Protein AF-A0A958B1C1-F1 (afdb_monomer)

Secondary structure (DSSP, 8-state):
-HHHHHHHHHHHHHHHH-HHHHIIIIIHHHHHHHHHHHHHHHHTT-TT--GGGGTS---SS---EEEE-TT-------GGGTTTEEEESSHHHHHHT-

Mean predicted aligned error: 15.44 Å

Foldseek 3Di:
DVVVVVVVVVVVVVLVPDPVNCCVVPVVVVVVVCVVVVQVVVCVVDPDDRPPCVPDNDPDDLPQDEDEDPPCPDPDDPPVCPVNYDYDPDDVRVVVVD

Structure (mmCIF, N/CA/C/O backbone):
data_AF-A0A958B1C1-F1
#
_entry.id   AF-A0A958B1C1-F1
#
loop_
_atom_site.group_PDB
_atom_site.id
_atom_site.type_symbol
_atom_site.label_atom_id
_atom_site.label_alt_id
_atom_site.label_comp_id
_atom_site.label_asym_id
_atom_site.label_entity_id
_atom_site.label_seq_id
_atom_site.pdbx_PDB_ins_code
_atom_site.Cartn_x
_atom_site.Cartn_y
_atom_site.Cartn_z
_atom_site.occupancy
_atom_site.B_iso_or_equiv
_atom_site.auth_seq_id
_atom_site.auth_comp_id
_atom_site.auth_asym_id
_atom_site.auth_atom_id
_atom_site.pdbx_PDB_model_num
ATOM 1 N N . MET A 1 1 ? -26.294 -7.050 31.995 1.00 61.44 1 MET A N 1
ATOM 2 C CA . MET A 1 1 ? -25.567 -6.689 30.752 1.00 61.44 1 MET A CA 1
ATOM 3 C C . MET A 1 1 ? -25.138 -5.216 30.670 1.00 61.44 1 MET A C 1
ATOM 5 O O . MET A 1 1 ? -24.229 -4.923 29.910 1.00 61.44 1 MET A O 1
ATOM 9 N N . HIS A 1 2 ? -25.700 -4.301 31.475 1.00 73.69 2 HIS A N 1
ATOM 10 C CA . HIS A 1 2 ? -25.393 -2.857 31.438 1.00 73.69 2 HIS A CA 1
ATOM 11 C C . HIS A 1 2 ? -23.910 -2.498 31.701 1.00 73.69 2 HIS A C 1
ATOM 13 O O . HIS A 1 2 ? -23.371 -1.555 31.122 1.00 73.69 2 HIS A O 1
ATOM 19 N N . ASN A 1 3 ? -23.222 -3.292 32.527 1.00 84.00 3 ASN A N 1
ATOM 20 C CA . ASN A 1 3 ? -21.811 -3.066 32.857 1.00 84.00 3 ASN A CA 1
ATOM 21 C C . ASN A 1 3 ? -20.888 -3.334 31.659 1.00 84.00 3 ASN A C 1
ATOM 23 O O . ASN A 1 3 ? -19.917 -2.614 31.463 1.00 84.00 3 ASN A O 1
ATOM 27 N N . ILE A 1 4 ? -21.224 -4.319 30.817 1.00 89.25 4 ILE A N 1
ATOM 28 C CA . ILE A 1 4 ? -20.438 -4.668 29.623 1.00 89.25 4 ILE A CA 1
ATOM 29 C C . ILE A 1 4 ? -20.470 -3.513 28.622 1.00 89.25 4 ILE A C 1
ATOM 31 O O . ILE A 1 4 ? -19.432 -3.105 28.116 1.00 89.25 4 ILE A O 1
ATOM 35 N N . THR A 1 5 ? -21.645 -2.928 28.385 1.00 91.44 5 THR A N 1
ATOM 36 C CA . THR A 1 5 ? -21.790 -1.769 27.491 1.00 91.44 5 THR A CA 1
ATOM 37 C C . THR A 1 5 ? -21.043 -0.537 27.995 1.00 91.44 5 THR A C 1
ATOM 39 O O . THR A 1 5 ? -20.508 0.227 27.192 1.00 91.44 5 THR A O 1
ATOM 42 N N . LEU A 1 6 ? -20.968 -0.348 29.315 1.00 93.81 6 LEU A N 1
ATOM 43 C CA . LEU A 1 6 ? -20.247 0.773 29.916 1.00 93.81 6 LEU A CA 1
ATOM 44 C C . LEU A 1 6 ? -18.730 0.611 29.746 1.00 93.81 6 LEU A C 1
ATOM 46 O O . LEU A 1 6 ? -18.063 1.549 29.307 1.00 93.81 6 LEU A O 1
ATOM 50 N N . VAL A 1 7 ? -18.209 -0.591 30.011 1.00 93.75 7 VAL A N 1
ATOM 51 C CA . VAL A 1 7 ? -16.792 -0.926 29.796 1.00 93.75 7 VAL A CA 1
ATOM 52 C C . VAL A 1 7 ? -16.427 -0.814 28.317 1.00 93.75 7 VAL A C 1
ATOM 54 O O . VAL A 1 7 ? -15.465 -0.130 27.982 1.00 93.75 7 VAL A O 1
ATOM 57 N N . LEU A 1 8 ? -17.243 -1.376 27.420 1.00 94.38 8 LEU A N 1
ATOM 58 C CA . LEU A 1 8 ? -17.005 -1.322 25.977 1.00 94.38 8 LEU A CA 1
ATOM 59 C C . LEU A 1 8 ? -16.928 0.122 25.464 1.00 94.38 8 LEU A C 1
ATOM 61 O O . LEU A 1 8 ? -16.018 0.477 24.717 1.00 94.38 8 LEU A O 1
ATOM 65 N N . ARG A 1 9 ? -17.852 0.990 25.897 1.00 94.50 9 ARG A N 1
ATOM 66 C CA . ARG A 1 9 ? -17.835 2.409 25.518 1.00 94.50 9 ARG A CA 1
ATOM 67 C C . ARG A 1 9 ? -16.567 3.108 26.008 1.00 94.50 9 ARG A C 1
ATOM 69 O O . ARG A 1 9 ? -16.014 3.935 25.283 1.00 94.50 9 ARG A O 1
ATOM 76 N N . HIS A 1 10 ? -16.111 2.786 27.218 1.00 95.56 10 HIS A N 1
ATOM 77 C CA . HIS A 1 10 ? -14.879 3.341 27.769 1.00 95.56 10 HIS A CA 1
ATOM 78 C C . HIS A 1 10 ? -13.643 2.870 26.990 1.00 95.56 10 HIS A C 1
ATOM 80 O O . HIS A 1 10 ? -12.800 3.689 26.620 1.00 95.56 10 HIS A O 1
ATOM 86 N N . GLU A 1 11 ? -13.548 1.581 26.6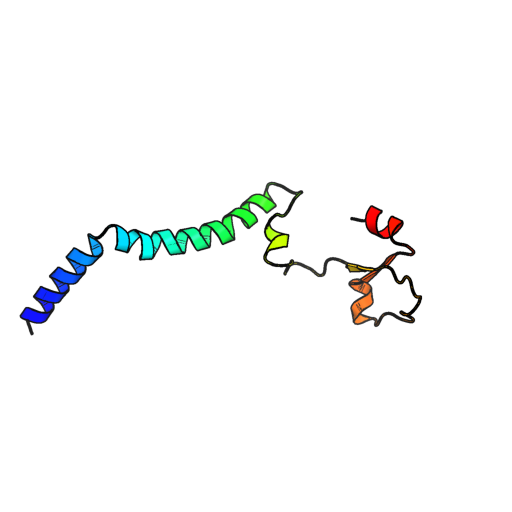74 1.00 95.06 11 GLU A N 1
ATOM 87 C CA . GLU A 1 11 ? -12.424 1.029 25.911 1.00 95.06 11 GLU A CA 1
ATOM 88 C C . GLU A 1 11 ? -12.367 1.546 24.473 1.00 95.06 11 GLU A C 1
ATOM 90 O O . GLU A 1 11 ? -11.291 1.915 24.000 1.00 95.06 11 GLU A O 1
ATOM 95 N N . ILE A 1 12 ? -13.508 1.666 23.790 1.00 95.06 12 ILE A N 1
ATOM 96 C CA . ILE A 1 12 ? -13.559 2.262 22.448 1.0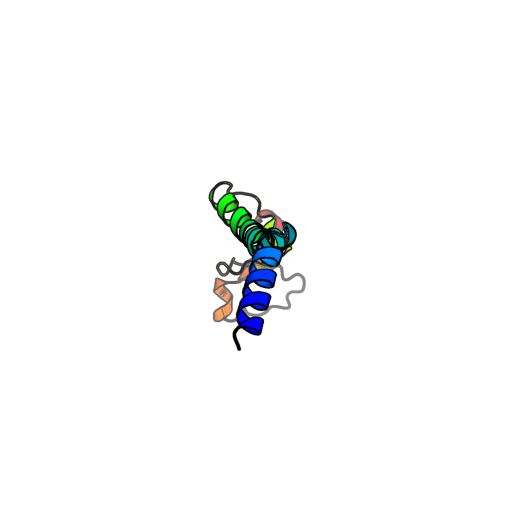0 95.06 12 ILE A CA 1
ATOM 97 C C . ILE A 1 12 ? -13.109 3.725 22.511 1.00 95.06 12 ILE A C 1
ATOM 99 O O . ILE A 1 12 ? -12.236 4.137 21.747 1.00 95.06 12 ILE A O 1
ATOM 103 N N . ALA A 1 13 ? -13.643 4.515 23.449 1.00 95.44 13 ALA A N 1
ATOM 104 C CA . ALA A 1 13 ? -13.288 5.928 23.574 1.00 95.44 13 ALA A CA 1
ATOM 105 C C . ALA A 1 13 ? -11.802 6.132 23.913 1.00 95.44 13 ALA A C 1
ATOM 107 O O . ALA A 1 13 ? -11.157 7.039 23.384 1.00 95.44 13 ALA A O 1
ATOM 108 N N . THR A 1 14 ? -11.244 5.295 24.788 1.00 95.31 14 THR A N 1
ATOM 109 C CA . THR A 1 14 ? -9.823 5.360 25.155 1.00 95.31 14 THR A CA 1
ATOM 110 C C . THR A 1 14 ? -8.917 4.867 24.031 1.00 95.31 14 THR A C 1
ATOM 112 O O . THR A 1 14 ? -7.870 5.469 23.807 1.00 95.31 14 THR A O 1
ATOM 115 N N . THR A 1 15 ? -9.322 3.847 23.275 1.00 94.50 15 THR A N 1
ATOM 116 C CA . THR A 1 15 ? -8.572 3.331 22.120 1.00 94.50 15 THR A CA 1
ATOM 117 C C . THR A 1 15 ? -8.545 4.337 20.973 1.00 94.50 15 THR A C 1
ATOM 119 O O . THR A 1 15 ? -7.465 4.672 20.491 1.00 94.50 15 THR A O 1
ATOM 122 N N . LEU A 1 16 ? -9.694 4.919 20.613 1.00 94.75 16 LEU A N 1
ATOM 123 C CA . LEU A 1 16 ? -9.786 5.951 19.573 1.00 94.75 16 LEU A CA 1
ATOM 124 C C . LEU A 1 16 ? -9.069 7.259 19.951 1.00 94.75 16 LEU A C 1
ATOM 126 O O . LEU A 1 16 ? -8.698 8.028 19.069 1.00 94.75 16 LEU A O 1
ATOM 130 N N . ARG A 1 17 ? -8.843 7.537 21.243 1.00 94.94 17 ARG A N 1
ATOM 131 C CA . ARG A 1 17 ? -8.040 8.695 21.690 1.00 94.94 17 ARG A CA 1
ATOM 132 C C . ARG A 1 17 ? -6.531 8.468 21.590 1.00 94.94 17 ARG A C 1
ATOM 134 O O . ARG A 1 17 ? -5.779 9.442 21.651 1.00 94.94 17 ARG A O 1
ATOM 141 N N . LYS A 1 18 ? -6.058 7.224 21.450 1.00 95.81 18 LYS A N 1
ATOM 142 C CA . LYS A 1 18 ? -4.622 6.948 21.305 1.00 95.81 18 LYS A CA 1
ATOM 143 C C . LYS A 1 18 ? -4.160 7.396 19.921 1.00 95.81 18 LYS A C 1
ATOM 145 O O . LYS A 1 18 ? -4.675 6.943 18.906 1.00 95.81 18 LYS A O 1
ATOM 150 N N . ARG A 1 19 ? -3.132 8.248 19.869 1.00 93.12 19 ARG A N 1
ATOM 151 C CA . ARG A 1 19 ? -2.534 8.703 18.597 1.00 93.12 19 ARG A CA 1
ATOM 152 C C . ARG A 1 19 ? -2.018 7.537 17.748 1.00 93.12 19 ARG A C 1
ATOM 154 O O . ARG A 1 19 ? -2.172 7.554 16.533 1.00 93.12 19 ARG A O 1
ATOM 161 N N . SER A 1 20 ? -1.458 6.510 18.393 1.00 94.62 20 SER A N 1
ATOM 162 C CA . SER A 1 20 ? -0.959 5.310 17.715 1.00 94.62 20 SER A CA 1
ATOM 163 C C . SER A 1 20 ? -2.052 4.549 16.967 1.00 94.62 20 SER A C 1
ATOM 165 O O . SER A 1 20 ? -1.773 4.041 15.889 1.00 94.62 20 SER A O 1
ATOM 167 N N . PHE A 1 21 ? -3.292 4.531 17.475 1.00 95.88 21 PHE A N 1
ATOM 168 C CA . PHE A 1 21 ? -4.416 3.865 16.813 1.00 95.88 21 PHE A CA 1
ATOM 169 C C . PHE A 1 21 ? -4.667 4.446 15.417 1.00 95.88 21 PHE A C 1
ATOM 171 O O . PHE A 1 21 ? -4.800 3.704 14.448 1.00 95.88 21 PHE A O 1
ATOM 178 N N . TRP A 1 22 ? -4.674 5.775 15.292 1.00 96.25 22 TRP A N 1
ATOM 179 C CA . TRP A 1 22 ? -4.872 6.446 14.004 1.00 96.25 22 TRP A CA 1
ATOM 180 C C . TRP A 1 22 ? -3.684 6.262 13.065 1.00 96.25 22 TRP A C 1
ATOM 182 O O . TRP A 1 22 ? -3.870 6.080 11.862 1.00 96.25 22 TRP A O 1
ATOM 192 N N . PHE A 1 23 ? -2.468 6.256 13.616 1.00 96.00 23 PHE A N 1
ATOM 193 C CA . PHE A 1 23 ? -1.270 6.004 12.829 1.00 96.00 23 PHE A CA 1
ATOM 194 C C . PHE A 1 23 ? -1.298 4.608 12.195 1.00 96.00 23 PHE A C 1
ATOM 196 O O . PHE A 1 23 ? -1.141 4.479 10.986 1.00 96.00 23 PHE A O 1
ATOM 203 N N . THR A 1 24 ? -1.562 3.562 12.976 1.00 95.44 24 THR A N 1
ATOM 204 C CA . THR A 1 24 ? -1.539 2.187 12.456 1.00 95.44 24 THR A CA 1
ATOM 205 C C . THR A 1 24 ? -2.757 1.857 11.600 1.00 95.44 24 THR A C 1
ATOM 207 O O . THR A 1 24 ? -2.634 1.087 10.656 1.00 95.44 24 THR A O 1
ATOM 210 N N . THR A 1 25 ? -3.924 2.430 11.907 1.00 95.56 25 THR A N 1
ATOM 211 C CA . THR A 1 25 ? -5.176 2.108 11.199 1.00 95.56 25 THR A CA 1
ATOM 212 C C . THR A 1 25 ? -5.310 2.856 9.876 1.00 95.56 25 THR A C 1
ATOM 214 O O . THR A 1 25 ? -5.858 2.306 8.928 1.00 95.56 25 THR A O 1
ATOM 217 N N . PHE A 1 26 ? -4.816 4.095 9.789 1.00 96.75 26 PHE A N 1
ATOM 218 C CA . PHE A 1 26 ? -4.998 4.930 8.597 1.00 96.75 26 PHE A CA 1
ATOM 219 C C . PHE A 1 26 ? -3.683 5.343 7.958 1.00 96.75 26 PHE A C 1
ATOM 221 O O . PHE A 1 26 ? -3.499 5.125 6.765 1.00 96.75 26 PHE A O 1
ATOM 228 N N . VAL A 1 27 ? -2.760 5.919 8.733 1.00 96.25 27 VAL A N 1
ATOM 229 C CA . VAL A 1 27 ? -1.517 6.466 8.166 1.00 96.25 27 VAL A CA 1
ATOM 230 C C . VAL A 1 27 ? -0.678 5.357 7.543 1.00 96.25 27 VAL A C 1
ATOM 232 O O . VAL A 1 27 ? -0.241 5.500 6.410 1.00 96.25 27 VAL A O 1
ATOM 235 N N . PHE A 1 28 ? -0.494 4.234 8.234 1.00 96.50 28 PHE A N 1
ATOM 236 C CA . PHE A 1 28 ? 0.330 3.135 7.740 1.00 96.50 28 PHE A CA 1
ATOM 237 C C . PHE A 1 28 ? -0.214 2.504 6.439 1.00 96.50 28 PHE A C 1
ATOM 239 O O . PHE A 1 28 ? 0.540 2.454 5.465 1.00 96.50 28 PHE A O 1
ATOM 246 N N . PRO A 1 29 ? -1.503 2.117 6.332 1.00 94.94 29 PRO A N 1
ATOM 247 C CA . PRO A 1 29 ? -2.068 1.662 5.060 1.00 94.94 29 PRO A CA 1
ATOM 248 C C . PRO A 1 29 ? -2.006 2.718 3.952 1.00 94.94 29 PRO A C 1
ATOM 250 O O . PRO A 1 29 ? -1.707 2.390 2.804 1.00 94.94 29 PRO A O 1
ATOM 253 N N . LEU A 1 30 ? -2.251 3.989 4.283 1.00 97.12 30 LEU A N 1
ATOM 254 C CA . LEU A 1 30 ? -2.212 5.074 3.304 1.00 97.12 30 LEU A CA 1
ATOM 255 C C . LEU A 1 30 ? -0.791 5.334 2.802 1.00 97.12 30 LEU A C 1
ATOM 257 O O . LEU A 1 30 ? -0.622 5.627 1.626 1.00 97.12 30 LEU A O 1
ATOM 261 N N . LEU A 1 31 ? 0.229 5.170 3.649 1.00 95.94 31 LEU A N 1
ATOM 262 C CA . LEU A 1 31 ? 1.628 5.225 3.229 1.00 95.94 31 LEU A CA 1
ATOM 263 C C . LEU A 1 31 ? 1.949 4.115 2.232 1.00 95.94 31 LEU A C 1
ATOM 265 O O . LEU A 1 31 ? 2.529 4.410 1.195 1.00 95.94 31 LEU A O 1
ATOM 269 N N . ILE A 1 32 ? 1.541 2.870 2.497 1.00 93.69 32 ILE A N 1
ATOM 270 C CA . ILE A 1 32 ? 1.740 1.756 1.551 1.00 93.69 32 ILE A CA 1
ATOM 271 C C . ILE A 1 32 ? 1.090 2.083 0.202 1.00 93.69 32 ILE A C 1
ATOM 273 O O . ILE A 1 32 ? 1.730 1.955 -0.842 1.00 93.69 32 ILE A O 1
ATOM 277 N N . LEU A 1 33 ? -0.157 2.562 0.224 1.00 93.00 33 LEU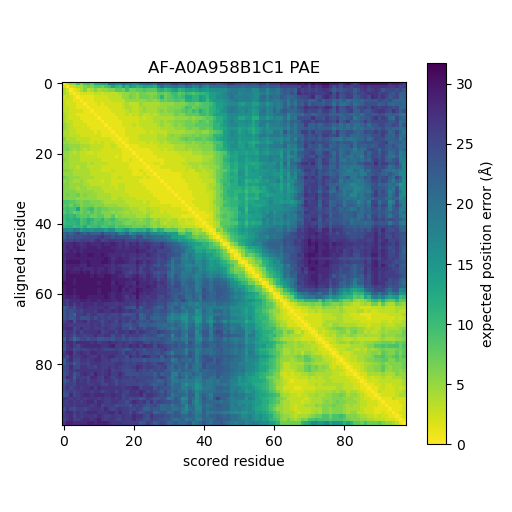 A N 1
ATOM 278 C CA . LEU A 1 33 ? -0.865 2.971 -0.986 1.00 93.00 33 LEU A CA 1
ATOM 279 C C . LEU A 1 33 ? -0.134 4.118 -1.700 1.00 93.00 33 LEU A C 1
ATOM 281 O O . LEU A 1 33 ? 0.078 4.058 -2.905 1.00 93.00 33 LEU A O 1
ATOM 285 N N . ALA A 1 34 ? 0.299 5.138 -0.962 1.00 91.69 34 ALA A N 1
ATOM 286 C CA . ALA A 1 34 ? 1.035 6.268 -1.508 1.00 91.69 34 ALA A CA 1
ATOM 287 C C . ALA A 1 34 ? 2.341 5.813 -2.172 1.00 91.69 34 ALA A C 1
ATOM 289 O O . ALA A 1 34 ? 2.586 6.172 -3.316 1.00 91.69 34 ALA A O 1
ATOM 290 N N . PHE A 1 35 ? 3.140 4.966 -1.522 1.00 91.75 35 PHE A N 1
ATOM 291 C CA . PHE A 1 35 ? 4.370 4.432 -2.114 1.00 91.75 35 PHE A CA 1
ATOM 292 C C . PHE A 1 35 ? 4.119 3.561 -3.348 1.00 91.75 35 PHE A C 1
ATOM 294 O O . PHE A 1 35 ? 4.957 3.541 -4.242 1.00 91.75 35 PHE A O 1
ATOM 301 N N . SER A 1 36 ? 2.973 2.881 -3.429 1.00 86.56 36 SER A N 1
ATOM 302 C CA . SER A 1 36 ? 2.607 2.102 -4.614 1.00 86.56 36 SER A CA 1
ATOM 303 C C . SER A 1 36 ? 2.117 2.971 -5.778 1.00 86.56 36 SER A C 1
ATOM 305 O O . SER A 1 36 ? 2.389 2.640 -6.928 1.00 86.56 36 SER A O 1
ATOM 307 N N . LEU A 1 37 ? 1.374 4.050 -5.505 1.00 87.44 37 LEU A N 1
ATOM 308 C CA . LEU A 1 37 ? 0.712 4.858 -6.539 1.00 87.44 37 LEU A CA 1
ATOM 309 C C . LEU A 1 37 ? 1.542 6.073 -6.977 1.00 87.44 37 LEU A C 1
ATOM 311 O O . LEU A 1 37 ? 1.474 6.470 -8.136 1.00 87.44 37 LEU A O 1
ATOM 315 N N . ILE A 1 38 ? 2.321 6.680 -6.076 1.00 87.25 38 ILE A N 1
ATOM 316 C CA . ILE A 1 38 ? 3.120 7.881 -6.370 1.00 87.25 38 ILE A CA 1
ATOM 317 C C . ILE A 1 38 ? 4.084 7.660 -7.547 1.00 87.25 38 ILE A C 1
ATOM 319 O O . ILE A 1 38 ? 4.089 8.514 -8.433 1.00 87.25 38 ILE A O 1
ATOM 323 N N . PRO A 1 39 ? 4.856 6.555 -7.621 1.00 82.81 39 PRO A N 1
ATOM 324 C CA . PRO A 1 39 ? 5.745 6.315 -8.753 1.00 82.81 39 PRO A CA 1
ATOM 325 C C . PRO A 1 39 ? 4.989 6.219 -10.079 1.00 82.81 39 PRO A C 1
ATOM 327 O O . PRO A 1 39 ? 5.366 6.888 -11.028 1.00 82.81 39 PRO A O 1
ATOM 330 N N . GLN A 1 40 ? 3.862 5.498 -10.116 1.00 77.75 40 GLN A N 1
ATOM 331 C CA . GLN A 1 40 ? 3.036 5.351 -11.323 1.00 77.75 40 GLN A CA 1
ATOM 332 C C . GLN A 1 40 ? 2.524 6.709 -11.833 1.00 77.75 40 GLN A C 1
ATOM 334 O O . GLN A 1 40 ? 2.595 7.002 -13.021 1.00 77.75 40 GLN A O 1
ATOM 339 N N . LEU A 1 41 ? 2.080 7.583 -10.923 1.00 80.31 41 LEU A N 1
ATOM 340 C CA . LEU A 1 41 ? 1.607 8.930 -11.265 1.00 80.31 41 LEU A CA 1
ATOM 341 C C . LEU A 1 41 ? 2.732 9.897 -11.677 1.00 80.31 41 LEU A C 1
ATOM 343 O O . LEU A 1 41 ? 2.459 10.923 -12.306 1.00 80.31 41 LEU A O 1
ATOM 347 N N . LEU A 1 42 ? 3.974 9.622 -11.270 1.00 80.94 42 LEU A N 1
ATOM 348 C CA . LEU A 1 42 ? 5.156 10.402 -11.639 1.00 80.94 42 LEU A CA 1
ATOM 349 C C . LEU A 1 42 ? 5.730 9.940 -12.984 1.00 80.94 42 LEU A C 1
ATOM 351 O O . LEU A 1 42 ? 6.084 10.804 -13.783 1.00 80.94 42 LEU A O 1
ATOM 355 N N . THR A 1 43 ? 5.764 8.632 -13.264 1.00 64.94 43 THR A N 1
ATOM 356 C CA . THR A 1 43 ? 6.234 8.075 -14.546 1.00 64.94 43 THR A CA 1
ATOM 357 C C . THR A 1 43 ? 5.390 8.584 -15.721 1.00 64.94 43 THR A C 1
ATOM 359 O O . THR A 1 43 ? 5.949 8.988 -16.737 1.00 64.94 43 THR A O 1
ATOM 362 N N . ASP A 1 44 ? 4.068 8.730 -15.554 1.00 59.66 44 ASP A N 1
ATOM 363 C CA . ASP A 1 44 ? 3.188 9.343 -16.571 1.00 59.66 44 ASP A CA 1
ATOM 364 C C . ASP A 1 44 ? 3.568 10.800 -16.924 1.00 59.66 44 ASP A C 1
ATOM 366 O O . ASP A 1 44 ? 3.166 11.321 -17.965 1.00 59.66 44 ASP A O 1
ATOM 370 N N . ARG A 1 45 ? 4.319 11.495 -16.055 1.00 57.91 45 ARG A N 1
ATOM 371 C CA . ARG A 1 45 ? 4.728 12.904 -16.233 1.00 57.91 45 ARG A CA 1
ATOM 372 C C . ARG A 1 45 ? 6.205 13.074 -16.581 1.00 57.91 45 ARG A C 1
ATOM 374 O O . ARG A 1 45 ? 6.576 14.121 -17.108 1.00 57.91 45 ARG A O 1
ATOM 381 N N . PHE A 1 46 ? 7.026 12.071 -16.296 1.00 51.06 46 PHE A N 1
ATOM 382 C CA . PHE A 1 46 ? 8.459 12.049 -16.554 1.00 51.06 46 PHE A CA 1
ATOM 383 C C . PHE A 1 46 ? 8.777 10.779 -17.344 1.00 51.06 46 PHE A C 1
ATOM 385 O O . PHE A 1 46 ? 9.204 9.772 -16.790 1.00 51.06 46 PHE A O 1
ATOM 392 N N . VAL A 1 47 ? 8.542 10.831 -18.657 1.00 52.09 47 VAL A N 1
ATOM 393 C CA . VAL A 1 47 ? 9.095 9.849 -19.594 1.00 52.09 47 VAL A CA 1
ATOM 394 C C . VAL A 1 47 ? 10.615 9.874 -19.427 1.00 52.09 47 VAL A C 1
ATOM 396 O O . VAL A 1 47 ? 11.233 10.896 -19.727 1.00 52.09 47 VAL A O 1
ATOM 399 N N . GLY A 1 48 ? 11.214 8.783 -18.943 1.00 49.53 48 GLY A N 1
ATOM 400 C CA . GLY A 1 48 ? 12.645 8.563 -19.153 1.00 49.53 48 GLY A CA 1
ATOM 401 C C . GLY A 1 48 ? 13.380 7.621 -18.209 1.00 49.53 48 GLY A C 1
ATOM 402 O O . GLY A 1 48 ? 14.292 6.968 -18.682 1.00 49.53 48 GLY A O 1
ATOM 403 N N . ASP A 1 49 ? 13.023 7.497 -16.931 1.00 52.16 49 ASP A N 1
ATOM 404 C CA . ASP A 1 49 ? 13.800 6.646 -16.016 1.00 52.16 49 ASP A CA 1
ATOM 405 C C . ASP A 1 49 ? 12.897 6.039 -14.941 1.00 52.16 49 ASP A C 1
ATOM 407 O O . ASP A 1 49 ? 12.391 6.741 -14.066 1.00 52.16 49 ASP A O 1
ATOM 411 N N . ASP A 1 50 ? 12.684 4.724 -15.023 1.00 49.22 50 ASP A N 1
ATOM 412 C CA . ASP A 1 50 ? 11.844 3.947 -14.109 1.00 49.22 50 ASP A CA 1
ATOM 413 C C . ASP A 1 50 ? 12.661 3.393 -12.922 1.00 49.22 50 ASP A C 1
ATOM 415 O O . ASP A 1 50 ? 13.292 2.338 -13.039 1.00 49.22 50 ASP A O 1
ATOM 419 N N . PRO A 1 51 ? 12.600 3.992 -11.715 1.00 47.62 51 PRO A N 1
ATOM 420 C CA . PRO A 1 51 ? 13.147 3.368 -10.507 1.00 47.62 51 PRO A CA 1
ATOM 421 C C . PRO A 1 51 ? 12.318 2.156 -10.032 1.00 47.62 51 PRO A C 1
ATOM 423 O O . PRO A 1 51 ? 12.754 1.412 -9.154 1.00 47.62 51 PRO A O 1
ATOM 426 N N . VAL A 1 52 ? 11.125 1.935 -10.602 1.00 45.09 52 VAL A N 1
ATOM 427 C CA . VAL A 1 52 ? 10.198 0.841 -10.244 1.00 45.09 52 VAL A CA 1
ATOM 428 C C . VAL A 1 52 ? 10.564 -0.487 -10.921 1.00 45.09 52 VAL A C 1
ATOM 430 O O . VAL A 1 52 ? 10.232 -1.552 -10.393 1.00 45.09 52 VAL A O 1
ATOM 433 N N . SER A 1 53 ? 11.345 -0.454 -12.007 1.00 47.69 53 SER A N 1
ATOM 434 C CA . SER A 1 53 ? 11.857 -1.663 -12.676 1.00 47.69 53 SER A CA 1
ATOM 435 C C . SER A 1 53 ? 12.789 -2.500 -11.771 1.00 47.69 53 SER A C 1
ATOM 437 O O . SER A 1 53 ? 12.985 -3.692 -11.992 1.00 47.69 53 SER A O 1
ATOM 439 N N . LEU A 1 54 ? 13.308 -1.915 -10.680 1.00 45.75 54 LEU A N 1
ATOM 440 C CA . LEU A 1 54 ? 14.190 -2.589 -9.717 1.00 45.75 54 LEU A CA 1
ATOM 441 C C . LEU A 1 54 ? 13.470 -3.507 -8.708 1.00 45.75 54 LEU A C 1
ATOM 443 O O . LEU A 1 54 ? 14.137 -4.325 -8.075 1.00 45.75 54 LEU A O 1
ATOM 447 N N . LEU A 1 55 ? 12.148 -3.387 -8.519 1.00 48.16 55 LEU A N 1
ATOM 448 C CA . LEU A 1 55 ? 11.410 -4.147 -7.485 1.00 48.16 55 LEU A CA 1
ATOM 449 C C . LEU A 1 55 ? 10.291 -5.040 -8.033 1.00 48.16 55 LEU A C 1
ATOM 451 O O . LEU A 1 55 ? 9.939 -6.037 -7.405 1.00 48.16 55 LEU A O 1
ATOM 455 N N . THR A 1 56 ? 9.757 -4.724 -9.207 1.00 51.75 56 THR A N 1
ATOM 456 C CA . THR A 1 56 ? 8.731 -5.514 -9.889 1.00 51.75 56 THR A CA 1
ATOM 457 C C . THR A 1 56 ? 8.969 -5.357 -11.381 1.00 51.75 56 THR A C 1
ATOM 459 O O . THR A 1 56 ? 8.670 -4.301 -11.932 1.00 51.75 56 THR A O 1
ATOM 462 N N . GLY A 1 57 ? 9.544 -6.380 -12.022 1.00 45.41 57 GLY A N 1
ATOM 463 C CA . GLY A 1 57 ? 9.722 -6.399 -13.475 1.00 45.41 57 GLY A CA 1
ATOM 464 C C . GLY A 1 57 ? 8.395 -6.125 -14.202 1.00 45.41 57 GLY A C 1
ATOM 465 O O . GLY A 1 57 ? 7.330 -6.445 -13.661 1.00 45.41 57 GLY A O 1
ATOM 466 N N . PRO A 1 58 ? 8.435 -5.505 -15.391 1.00 48.06 58 PRO A N 1
ATOM 467 C CA . PRO A 1 58 ? 7.262 -4.923 -16.026 1.00 48.06 58 PRO A CA 1
ATOM 468 C C . PRO A 1 58 ? 6.210 -5.991 -16.343 1.00 48.06 58 PRO A C 1
ATOM 470 O O . PRO A 1 58 ? 6.360 -6.807 -17.247 1.00 48.06 58 PRO A O 1
ATOM 473 N N . ALA A 1 59 ? 5.096 -5.952 -15.614 1.00 51.97 59 ALA A N 1
ATOM 474 C CA . ALA A 1 59 ? 3.833 -6.531 -16.051 1.00 51.97 59 ALA A CA 1
ATOM 475 C C . ALA A 1 59 ? 3.119 -5.487 -16.924 1.00 51.97 59 ALA A C 1
ATOM 477 O O . ALA A 1 59 ? 2.143 -4.868 -16.506 1.00 51.97 59 ALA A O 1
ATOM 478 N N . GLY A 1 60 ? 3.659 -5.228 -18.114 1.00 50.38 60 GLY A N 1
ATOM 479 C CA . GLY A 1 60 ? 3.155 -4.181 -18.996 1.00 50.38 60 GLY A CA 1
ATOM 480 C C . GLY A 1 60 ? 3.702 -4.332 -20.405 1.00 50.38 60 GLY A C 1
ATOM 481 O O . GLY A 1 60 ? 4.783 -3.844 -20.688 1.00 50.38 60 GLY A O 1
ATOM 482 N N . ALA A 1 61 ? 2.910 -4.993 -21.256 1.00 50.84 61 ALA A N 1
ATOM 483 C CA . ALA A 1 61 ? 3.188 -5.343 -22.651 1.00 50.84 61 ALA A CA 1
ATOM 484 C C . ALA A 1 61 ? 4.396 -6.286 -22.857 1.00 50.84 61 ALA A C 1
ATOM 486 O O . ALA A 1 61 ? 5.384 -6.207 -22.132 1.00 50.84 61 ALA A O 1
ATOM 487 N N . PRO A 1 62 ? 4.338 -7.213 -23.834 1.00 53.16 62 PRO A N 1
ATOM 488 C CA . PRO A 1 62 ? 5.522 -7.948 -24.253 1.00 53.16 62 PRO A CA 1
ATOM 489 C C . PRO A 1 62 ? 6.486 -6.951 -24.897 1.00 53.16 62 PRO A C 1
ATOM 491 O O . PRO A 1 62 ? 6.403 -6.661 -26.087 1.00 53.16 62 PRO A O 1
ATOM 494 N N . GLN A 1 63 ? 7.354 -6.365 -24.080 1.00 64.56 63 GLN A N 1
ATOM 495 C CA . GLN A 1 63 ? 8.486 -5.599 -24.560 1.00 64.56 63 GLN A CA 1
ATOM 496 C C . GLN A 1 63 ? 9.356 -6.581 -25.346 1.00 64.56 63 GLN A C 1
ATOM 498 O O . GLN A 1 63 ? 9.680 -7.657 -24.840 1.00 64.56 63 GLN A O 1
ATOM 503 N N . GLN A 1 64 ? 9.623 -6.266 -26.610 1.00 72.19 64 GLN A N 1
ATOM 504 C CA . GLN A 1 64 ? 10.391 -7.128 -27.498 1.00 72.19 64 GLN A CA 1
ATOM 505 C C . GLN A 1 64 ? 11.770 -7.372 -26.867 1.00 72.19 64 GLN A C 1
ATOM 507 O O . GLN A 1 64 ? 12.511 -6.433 -26.584 1.00 72.19 64 GLN A O 1
ATOM 512 N N . ILE A 1 65 ? 12.075 -8.629 -26.553 1.00 82.19 65 ILE A N 1
ATOM 513 C CA . ILE A 1 65 ? 13.297 -9.034 -25.866 1.00 82.19 65 ILE A CA 1
ATOM 514 C C . ILE A 1 65 ? 14.372 -9.268 -26.926 1.00 82.19 65 ILE A C 1
ATOM 516 O O . ILE A 1 65 ? 14.317 -10.240 -27.684 1.00 82.19 65 ILE A O 1
ATOM 520 N N . GLY A 1 66 ? 15.363 -8.382 -26.959 1.00 86.00 66 GLY A N 1
ATOM 521 C CA . GLY A 1 66 ? 16.576 -8.572 -27.744 1.00 86.00 66 GLY A CA 1
ATOM 522 C C . GLY A 1 66 ? 17.438 -9.709 -27.194 1.00 86.00 66 GLY A C 1
ATOM 523 O O . GLY A 1 66 ? 17.650 -9.795 -25.983 1.00 86.00 66 GLY A O 1
ATOM 524 N N . TYR A 1 67 ? 17.965 -10.575 -28.058 1.00 87.12 67 TYR A N 1
ATOM 525 C CA . TYR A 1 67 ? 18.925 -11.611 -27.671 1.00 87.12 67 TYR A CA 1
ATOM 526 C C . TYR A 1 67 ? 20.074 -11.732 -28.680 1.00 87.12 67 TYR A C 1
ATOM 528 O O . TYR A 1 67 ? 19.910 -11.451 -29.864 1.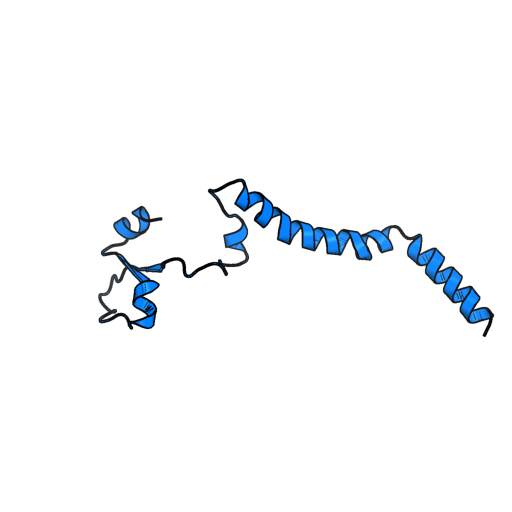00 87.12 67 TYR A O 1
ATOM 536 N N . VAL A 1 68 ? 21.237 -12.191 -28.206 1.00 91.62 68 VAL A N 1
ATOM 537 C CA . VAL A 1 68 ? 22.428 -12.469 -29.028 1.00 91.62 68 VAL A CA 1
ATOM 538 C C . VAL A 1 68 ? 22.805 -13.934 -28.858 1.00 91.62 68 VAL A C 1
ATOM 540 O O . VAL A 1 68 ? 23.114 -14.372 -27.748 1.00 91.62 68 VAL A O 1
ATOM 543 N N . ASP A 1 69 ? 22.812 -14.697 -29.948 1.00 90.88 69 ASP A N 1
ATOM 544 C CA . ASP A 1 69 ? 23.249 -16.095 -29.934 1.00 90.88 69 ASP A CA 1
ATOM 545 C C . ASP A 1 69 ? 24.744 -16.209 -30.258 1.00 90.88 69 ASP A C 1
ATOM 547 O O . ASP A 1 69 ? 25.151 -16.359 -31.407 1.00 90.88 69 ASP A O 1
ATOM 551 N N . GLN A 1 70 ? 25.580 -16.150 -29.221 1.00 88.75 70 GLN A N 1
ATOM 552 C CA . GLN A 1 70 ? 27.040 -16.206 -29.376 1.00 88.75 70 GLN A CA 1
ATOM 553 C C . GLN A 1 70 ? 27.561 -17.589 -29.794 1.00 88.75 70 GLN A C 1
ATOM 555 O O . GLN A 1 70 ? 28.691 -17.704 -30.264 1.00 88.75 70 GLN A O 1
ATOM 560 N 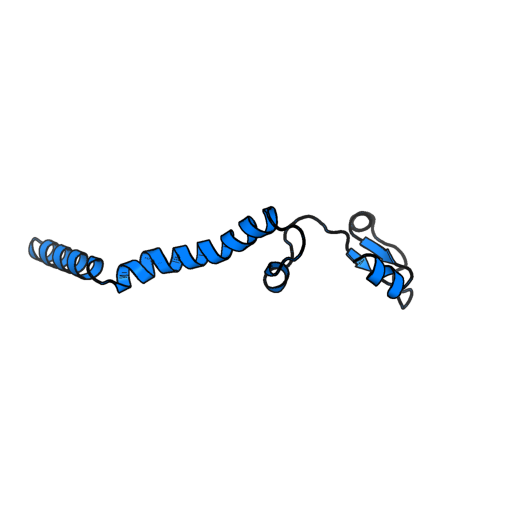N . ALA A 1 71 ? 26.769 -18.642 -29.582 1.00 88.06 71 ALA A N 1
ATOM 561 C CA . ALA A 1 71 ? 27.185 -20.025 -29.792 1.00 88.06 71 ALA A CA 1
ATOM 562 C C . ALA A 1 71 ? 26.466 -20.694 -30.978 1.00 88.06 71 ALA A C 1
ATOM 564 O O . ALA A 1 71 ? 26.759 -21.850 -31.283 1.00 88.06 71 ALA A O 1
ATOM 565 N N . GLY A 1 72 ? 25.550 -19.986 -31.650 1.00 85.94 72 GLY A N 1
ATOM 566 C CA . GLY A 1 72 ? 24.781 -20.501 -32.785 1.00 85.94 72 GLY A CA 1
ATOM 567 C C . GLY A 1 72 ? 23.884 -21.687 -32.416 1.00 85.94 72 GLY A C 1
ATOM 568 O O . GLY A 1 72 ? 23.662 -22.575 -33.240 1.00 85.94 72 GLY A O 1
ATOM 569 N N . VAL A 1 73 ? 23.434 -21.756 -31.161 1.00 87.62 73 VAL A N 1
ATOM 570 C CA . VAL A 1 73 ? 22.652 -22.882 -30.627 1.00 87.62 73 VAL A CA 1
ATOM 571 C C . VAL A 1 73 ? 21.195 -22.808 -31.090 1.00 87.62 73 VAL A C 1
ATOM 573 O O . VAL A 1 73 ? 20.528 -23.837 -31.227 1.00 87.62 73 VAL A O 1
ATOM 576 N N . ILE A 1 74 ? 20.683 -21.605 -31.350 1.00 86.12 74 ILE A N 1
ATOM 577 C CA . ILE A 1 74 ? 19.282 -21.363 -31.687 1.00 86.12 74 ILE A CA 1
ATOM 578 C C . ILE A 1 74 ? 19.088 -21.565 -33.192 1.00 86.12 74 ILE A C 1
ATOM 580 O O . ILE A 1 74 ? 19.413 -20.711 -34.010 1.00 86.12 74 ILE A O 1
ATOM 584 N N . THR A 1 75 ? 18.524 -22.713 -33.570 1.00 83.56 75 THR A N 1
ATOM 585 C CA . THR A 1 75 ? 18.324 -23.085 -34.984 1.00 83.56 75 THR A CA 1
ATOM 586 C C . THR A 1 75 ? 17.000 -22.578 -35.568 1.00 83.56 75 THR A C 1
ATOM 588 O O . THR A 1 75 ? 16.891 -22.377 -36.775 1.00 83.56 75 THR A O 1
ATOM 591 N N . SER A 1 76 ? 15.976 -22.385 -34.731 1.00 85.56 76 SER A N 1
ATOM 592 C CA . SER A 1 76 ? 14.661 -21.887 -35.150 1.00 85.56 76 SER A CA 1
ATOM 593 C C . SER A 1 76 ? 13.883 -21.315 -33.969 1.00 85.56 76 SER A C 1
ATOM 595 O O . SER A 1 76 ? 13.847 -21.933 -32.904 1.00 85.56 76 SER A O 1
ATOM 597 N N . ILE A 1 77 ? 13.203 -20.188 -34.178 1.00 84.12 77 ILE A N 1
ATOM 598 C CA . ILE A 1 77 ? 12.301 -19.590 -33.190 1.00 84.12 77 ILE A CA 1
ATOM 599 C C . ILE A 1 77 ? 10.873 -20.092 -33.466 1.00 84.12 77 ILE A C 1
ATOM 601 O O . ILE A 1 77 ? 10.395 -19.942 -34.593 1.00 84.12 77 ILE A O 1
ATOM 605 N N . PRO A 1 78 ? 10.174 -20.681 -32.480 1.00 84.62 78 PRO A N 1
ATOM 606 C CA . PRO A 1 78 ? 8.755 -21.011 -32.603 1.00 84.62 78 PRO A CA 1
ATOM 607 C C . PRO A 1 78 ? 7.911 -19.777 -32.958 1.00 84.62 78 PRO A C 1
ATOM 609 O O . PRO A 1 78 ? 8.171 -18.690 -32.444 1.00 84.62 78 PRO A O 1
ATOM 612 N N . ALA A 1 79 ? 6.880 -19.946 -33.793 1.00 80.38 79 ALA A N 1
ATOM 613 C CA . ALA A 1 79 ? 6.051 -18.840 -34.297 1.00 80.38 79 ALA A CA 1
ATOM 614 C C . ALA A 1 79 ? 5.426 -17.984 -33.177 1.00 80.38 79 ALA A C 1
ATOM 616 O O . ALA A 1 79 ? 5.331 -16.766 -33.305 1.00 80.38 79 ALA A O 1
ATOM 617 N N . ASP A 1 80 ? 5.082 -18.614 -32.051 1.00 82.69 80 ASP A N 1
ATOM 618 C CA . ASP A 1 80 ? 4.496 -17.951 -30.880 1.00 82.69 80 ASP A CA 1
ATOM 619 C C . ASP A 1 80 ? 5.461 -16.968 -30.188 1.00 82.69 80 ASP A C 1
ATOM 621 O O . ASP A 1 80 ? 5.028 -16.095 -29.440 1.00 82.69 80 ASP A O 1
ATOM 625 N N . LEU A 1 81 ? 6.771 -17.096 -30.430 1.00 80.56 81 LEU A N 1
ATOM 626 C CA . LEU A 1 81 ? 7.819 -16.265 -29.826 1.00 80.56 81 LEU A CA 1
ATOM 627 C C . LEU A 1 81 ? 8.421 -15.254 -30.809 1.00 80.56 81 LEU A C 1
ATOM 629 O O . LEU A 1 81 ? 9.161 -14.365 -30.393 1.00 80.56 81 LEU A O 1
ATOM 633 N N . SER A 1 82 ? 8.104 -15.354 -32.102 1.00 78.81 82 SER A N 1
ATOM 634 C CA . SER A 1 82 ? 8.712 -14.517 -33.145 1.00 78.81 82 SER A CA 1
ATOM 635 C C . SER A 1 82 ? 8.366 -13.032 -33.012 1.00 78.81 82 SER A C 1
ATOM 637 O O . SER A 1 82 ? 9.153 -12.188 -33.414 1.00 78.81 82 SER 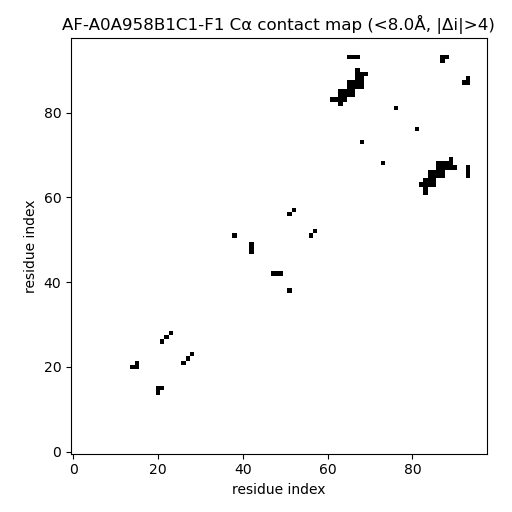A O 1
ATOM 639 N N . SER A 1 83 ? 7.207 -12.701 -32.438 1.00 79.81 83 SER A N 1
ATOM 640 C CA . SER A 1 83 ? 6.813 -11.311 -32.168 1.00 79.81 83 SER A CA 1
ATOM 641 C C . SER A 1 83 ? 7.381 -10.756 -30.860 1.00 79.81 83 SER A C 1
ATOM 643 O O . SER A 1 83 ? 7.210 -9.575 -30.582 1.00 79.81 83 SER A O 1
ATOM 645 N N . LEU A 1 84 ? 7.985 -11.609 -30.027 1.00 82.44 84 LEU A N 1
ATOM 646 C CA . LEU A 1 84 ? 8.477 -11.258 -28.694 1.00 82.44 84 LEU A CA 1
ATOM 647 C C . LEU A 1 84 ? 10.006 -11.222 -28.634 1.00 82.44 84 LEU A C 1
ATOM 649 O O . LEU A 1 84 ? 10.547 -10.613 -27.721 1.00 82.44 84 LEU A O 1
ATOM 653 N N . LEU A 1 85 ? 10.694 -11.854 -29.587 1.00 86.06 85 LEU A N 1
ATOM 654 C CA . LEU A 1 85 ? 12.150 -11.943 -29.638 1.00 86.06 85 LEU A CA 1
ATOM 655 C C . LEU A 1 85 ? 12.711 -11.180 -30.839 1.00 86.06 85 LEU A C 1
ATOM 657 O O . LEU A 1 85 ? 12.256 -11.364 -31.966 1.00 86.06 85 LEU A O 1
ATOM 661 N N . GLU A 1 86 ? 13.743 -10.376 -30.602 1.00 86.31 86 GLU A N 1
ATOM 662 C CA . GLU A 1 86 ? 14.555 -9.753 -31.650 1.00 86.31 86 GLU A CA 1
ATOM 663 C C . GLU A 1 86 ? 15.968 -10.329 -31.611 1.00 86.31 86 GLU A C 1
ATOM 665 O O . GLU A 1 86 ? 16.625 -10.328 -30.571 1.00 86.31 86 GLU A O 1
ATOM 670 N N . ALA A 1 87 ? 16.425 -10.872 -32.738 1.00 86.81 87 ALA A N 1
ATOM 671 C CA . ALA A 1 87 ? 17.751 -11.462 -32.838 1.00 86.81 87 ALA A CA 1
ATOM 672 C C . ALA A 1 87 ? 18.766 -10.394 -33.253 1.00 86.81 87 ALA A C 1
ATOM 674 O O . ALA A 1 87 ? 18.660 -9.824 -34.339 1.00 86.81 87 ALA A O 1
ATOM 675 N N . PHE A 1 88 ? 19.776 -10.181 -32.416 1.00 89.06 88 PHE A N 1
ATOM 676 C CA . PHE A 1 88 ? 20.911 -9.320 -32.718 1.00 89.06 88 PHE A CA 1
ATOM 677 C C . PHE A 1 88 ? 22.126 -10.155 -33.138 1.00 89.06 88 PHE A C 1
ATOM 679 O O . PHE A 1 88 ? 22.366 -11.228 -32.571 1.00 89.06 88 PHE A O 1
ATOM 686 N N . PRO A 1 89 ? 22.901 -9.685 -34.130 1.00 85.81 89 PRO A N 1
ATOM 687 C CA . PRO A 1 89 ? 24.068 -10.409 -34.6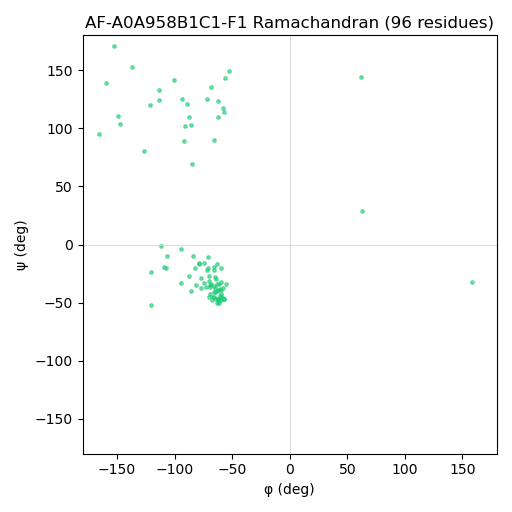24 1.00 85.81 89 PRO A CA 1
ATOM 688 C C . PRO A 1 89 ? 25.214 -10.433 -33.607 1.00 85.81 89 PRO A C 1
ATOM 690 O O . PRO A 1 89 ? 25.971 -11.403 -33.560 1.00 85.81 89 PRO A O 1
ATOM 693 N N . ASP A 1 90 ? 25.343 -9.395 -32.783 1.00 87.88 90 ASP A N 1
ATOM 694 C CA . ASP A 1 90 ? 26.408 -9.269 -31.799 1.00 87.88 90 ASP A CA 1
ATOM 695 C C . ASP A 1 90 ? 25.974 -8.407 -3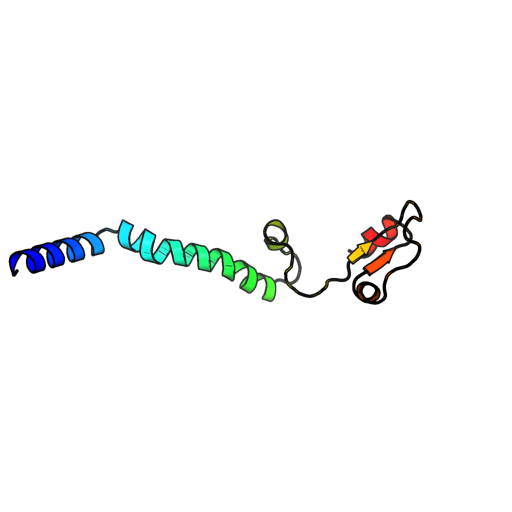0.601 1.00 87.88 90 ASP A C 1
ATOM 697 O O . ASP A 1 90 ? 24.904 -7.798 -30.570 1.00 87.88 90 ASP A O 1
ATOM 701 N N . ARG A 1 91 ? 26.815 -8.404 -29.564 1.00 86.38 91 ARG A N 1
ATOM 702 C CA . ARG A 1 91 ? 26.551 -7.677 -28.320 1.00 86.38 91 ARG A CA 1
ATOM 703 C C . ARG A 1 91 ? 26.532 -6.163 -28.519 1.00 86.38 91 ARG A C 1
ATOM 705 O O . ARG A 1 91 ? 25.754 -5.489 -27.857 1.00 86.38 91 ARG A O 1
ATOM 712 N N . GLU A 1 92 ? 27.378 -5.642 -29.398 1.00 87.44 92 GLU A N 1
ATOM 713 C CA . GLU A 1 92 ? 27.513 -4.204 -29.618 1.00 87.44 92 GLU A CA 1
ATOM 714 C C . GLU A 1 92 ? 26.254 -3.648 -30.292 1.00 87.44 92 GLU A C 1
ATOM 716 O O . GLU A 1 92 ? 25.716 -2.636 -29.846 1.00 87.44 92 GLU A O 1
ATOM 721 N N . THR A 1 93 ? 25.716 -4.351 -31.292 1.00 84.19 93 THR A 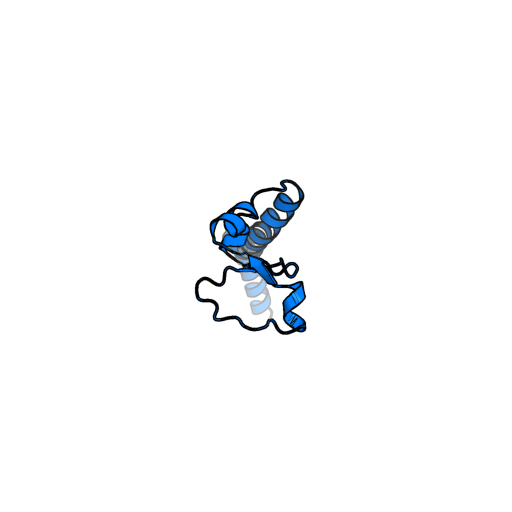N 1
ATOM 722 C CA . THR A 1 93 ? 24.433 -3.984 -31.916 1.00 84.19 93 THR A CA 1
ATOM 723 C C . THR A 1 93 ? 23.255 -4.088 -30.953 1.00 84.19 93 THR A C 1
ATOM 725 O O . THR A 1 93 ? 22.376 -3.230 -30.989 1.00 84.19 93 THR A O 1
ATOM 728 N N . ALA A 1 94 ? 23.239 -5.091 -30.071 1.00 84.19 94 ALA A N 1
ATOM 729 C CA . ALA A 1 94 ? 22.203 -5.205 -29.045 1.00 84.19 94 ALA A CA 1
ATOM 730 C C . ALA A 1 94 ? 22.260 -4.051 -28.027 1.00 84.19 94 ALA A C 1
ATOM 732 O O . ALA A 1 94 ? 21.226 -3.514 -27.644 1.00 84.19 94 ALA A O 1
ATOM 733 N N . GLU A 1 95 ? 23.460 -3.645 -27.604 1.00 83.06 95 GLU A N 1
ATOM 734 C CA . GLU A 1 95 ? 23.653 -2.550 -26.643 1.00 83.06 95 GLU A CA 1
ATOM 735 C C . GLU A 1 95 ? 23.319 -1.171 -27.240 1.00 83.06 95 GLU A C 1
ATOM 737 O O . GLU A 1 95 ? 22.904 -0.282 -26.504 1.00 83.06 95 GLU A O 1
ATOM 742 N N . GLN A 1 96 ? 23.441 -0.991 -28.560 1.00 82.25 96 GLN A N 1
ATOM 743 C CA . GLN A 1 96 ? 23.039 0.241 -29.258 1.00 82.25 96 GLN A CA 1
ATOM 744 C C . GLN A 1 96 ? 21.519 0.403 -29.420 1.00 82.25 96 GLN A C 1
ATOM 746 O O . GLN A 1 96 ? 21.060 1.496 -29.752 1.00 82.25 96 GLN A O 1
ATOM 751 N N . ALA A 1 97 ? 20.751 -0.674 -29.238 1.00 75.00 97 ALA A N 1
ATOM 752 C CA . ALA A 1 97 ? 19.298 -0.689 -29.394 1.00 75.00 97 ALA A CA 1
ATOM 753 C C . ALA A 1 97 ? 18.525 -0.461 -28.075 1.00 75.00 97 ALA A C 1
ATOM 755 O O . ALA A 1 97 ? 17.295 -0.392 -28.110 1.00 75.00 97 ALA A O 1
ATOM 756 N N . LEU A 1 98 ? 19.233 -0.359 -26.938 1.00 63.84 98 LEU A N 1
ATOM 757 C CA . LEU A 1 98 ? 18.701 -0.033 -25.604 1.00 63.84 98 LEU A CA 1
ATOM 758 C C . LEU A 1 98 ? 18.604 1.483 -25.387 1.00 63.84 98 LEU A C 1
ATOM 760 O O . LEU A 1 98 ? 17.616 1.901 -24.742 1.00 63.84 98 LEU A O 1
#

Solvent-accessible surface area (backbone atoms only — not comparable to full-atom values): 6217 Å² total; per-residue (Å²): 116,70,67,57,58,52,51,51,52,50,52,51,55,56,48,74,66,35,70,64,50,54,41,63,69,47,50,49,56,49,46,56,51,43,68,65,46,51,58,60,67,44,47,80,74,46,84,83,76,71,81,57,58,79,80,52,69,80,92,67,71,83,67,65,43,74,44,60,68,90,79,69,77,81,84,75,80,57,78,92,46,54,84,38,48,40,86,32,94,39,69,67,64,48,62,74,74,112

pLDDT: mean 80.15, std 16.41, range [45.09, 97.12]

Sequence (98 aa):
MHNITLVLRHEIATTLRKRSFWFTTFVFPLLILAFSLIPQLLTDRFVGDDPVSLLTGPAGAPQQIGYVDQAGVITSIPADLSSLLEAFPDRETAEQAL

Radius of gyration: 27.04 Å; Cα contacts (8 Å, |Δi|>4): 47; chains: 1; bounding box: 53×36×68 Å